Protein AF-A0A9D9X981-F1 (afdb_monomer_lite)

pLDDT: mean 83.7, std 11.02, range [43.47, 96.12]

Foldseek 3Di:
DALCVLVVLCVVVVHQLQVSLVLLVHDDPCSSVQNVCRNVVVDPPDSPDPSNVVSVVVSVVVVPPD

Radius of gyration: 10.96 Å; chains: 1; bounding box: 30×21×20 Å

Sequence (66 aa):
MTPQQLKLLRERLGLSQDEMAARLGYEGAQRRSIISKMESGRLRIQPATPRMASAIRRLQRMRGKV

Structure (mmCIF, N/CA/C/O backbone):
data_AF-A0A9D9X981-F1
#
_entry.id   AF-A0A9D9X981-F1
#
loop_
_atom_site.group_PDB
_atom_site.id
_atom_site.type_symbol
_atom_site.label_atom_id
_atom_site.label_alt_id
_atom_site.label_comp_id
_atom_site.label_asym_id
_atom_site.label_entity_id
_atom_site.label_seq_id
_atom_site.pdbx_PDB_ins_code
_atom_site.Cartn_x
_atom_site.Cartn_y
_atom_site.Cartn_z
_atom_site.occupancy
_atom_site.B_iso_or_equiv
_atom_site.auth_seq_id
_atom_site.auth_comp_id
_atom_site.auth_asym_id
_atom_site.auth_atom_id
_atom_site.pdbx_PDB_model_num
ATOM 1 N N . MET A 1 1 ? -4.135 6.588 7.832 1.00 77.69 1 MET A N 1
ATOM 2 C CA . MET A 1 1 ? -4.782 5.335 7.389 1.00 77.69 1 MET A CA 1
ATOM 3 C C . MET A 1 1 ? -4.060 4.191 8.075 1.00 77.69 1 MET A C 1
ATOM 5 O O . MET A 1 1 ? -2.836 4.211 8.064 1.00 77.69 1 MET A O 1
ATOM 9 N N . THR A 1 2 ? -4.774 3.263 8.707 1.00 87.81 2 THR A N 1
ATOM 10 C CA . THR A 1 2 ? -4.189 2.064 9.334 1.00 87.81 2 THR A CA 1
ATOM 11 C C . THR A 1 2 ? -4.043 0.917 8.320 1.00 87.81 2 THR A C 1
ATOM 13 O O . THR A 1 2 ? -4.702 0.957 7.276 1.00 87.81 2 THR A O 1
ATOM 16 N N . PRO A 1 3 ? -3.234 -0.121 8.610 1.00 91.19 3 PRO A N 1
ATOM 17 C CA . PRO A 1 3 ? -3.147 -1.330 7.786 1.00 91.19 3 PRO A CA 1
ATOM 18 C C . PRO A 1 3 ? -4.511 -1.965 7.475 1.00 91.19 3 PRO A C 1
ATOM 20 O O . PRO A 1 3 ? -4.828 -2.195 6.307 1.00 91.19 3 PRO A O 1
ATOM 23 N N . GLN A 1 4 ? -5.376 -2.148 8.485 1.00 90.12 4 GLN A N 1
ATOM 24 C CA . GLN A 1 4 ? -6.732 -2.665 8.259 1.00 90.12 4 GLN A CA 1
ATOM 25 C C . GLN A 1 4 ? -7.579 -1.733 7.385 1.00 90.12 4 GLN A C 1
ATOM 27 O O . GLN A 1 4 ? -8.313 -2.207 6.523 1.00 90.12 4 GLN A O 1
ATOM 32 N N . GLN A 1 5 ? -7.479 -0.412 7.565 1.00 88.56 5 GLN A N 1
ATOM 33 C CA . GLN A 1 5 ? -8.226 0.540 6.736 1.00 88.56 5 GLN A CA 1
ATOM 34 C C . GLN A 1 5 ? -7.808 0.474 5.263 1.00 88.56 5 GLN A C 1
ATOM 36 O O . GLN A 1 5 ? -8.667 0.608 4.395 1.00 88.56 5 GLN A O 1
ATOM 41 N N . LEU A 1 6 ? -6.519 0.261 4.981 1.00 89.25 6 LEU A N 1
ATOM 42 C CA . LEU A 1 6 ? -6.016 0.089 3.618 1.00 89.25 6 LEU A CA 1
ATOM 43 C C . LEU A 1 6 ? -6.563 -1.196 2.985 1.00 89.25 6 LEU A C 1
ATOM 45 O O . LEU A 1 6 ? -7.069 -1.149 1.864 1.00 89.25 6 LEU A O 1
ATOM 49 N N . LYS A 1 7 ? -6.525 -2.308 3.730 1.00 92.94 7 LYS A N 1
ATOM 50 C CA . LYS A 1 7 ? -7.058 -3.600 3.284 1.00 92.94 7 LYS A CA 1
ATOM 51 C C . LYS A 1 7 ? -8.555 -3.527 2.977 1.00 92.94 7 LYS A C 1
ATOM 53 O O . LYS A 1 7 ? -8.976 -3.883 1.881 1.00 92.94 7 LYS A O 1
ATOM 58 N N . LEU A 1 8 ? -9.346 -2.990 3.907 1.00 91.69 8 LEU A N 1
ATOM 59 C CA . LEU A 1 8 ? -10.793 -2.826 3.730 1.00 91.69 8 LEU A CA 1
ATOM 60 C C . LEU A 1 8 ? -11.128 -1.913 2.551 1.00 91.69 8 LEU A C 1
ATOM 62 O O . LEU A 1 8 ? -12.076 -2.168 1.817 1.00 91.69 8 LEU A O 1
ATOM 66 N N . LEU A 1 9 ? -10.363 -0.838 2.362 1.00 88.69 9 LEU A N 1
ATOM 67 C CA . LEU A 1 9 ? -10.531 0.060 1.226 1.00 88.69 9 LEU A CA 1
ATOM 68 C C . LEU A 1 9 ? -10.250 -0.659 -0.098 1.00 88.69 9 LEU A C 1
ATOM 70 O O . LEU A 1 9 ? -11.036 -0.520 -1.030 1.00 88.69 9 LEU A O 1
ATOM 74 N N . ARG A 1 10 ? -9.167 -1.440 -0.174 1.00 93.06 10 ARG A N 1
ATOM 75 C CA . ARG A 1 10 ? -8.846 -2.254 -1.350 1.00 93.06 10 ARG A CA 1
ATOM 76 C C . ARG A 1 10 ? -9.987 -3.225 -1.673 1.00 93.06 10 ARG A C 1
ATOM 78 O O . ARG A 1 10 ? -10.425 -3.285 -2.818 1.00 93.06 10 ARG A O 1
ATOM 85 N N . GLU A 1 11 ? -10.482 -3.944 -0.668 1.00 94.06 11 GLU A N 1
ATOM 86 C CA . GLU A 1 11 ? -11.548 -4.945 -0.821 1.00 94.06 11 GLU A CA 1
ATOM 87 C C . GLU A 1 11 ? -12.887 -4.314 -1.216 1.00 94.06 11 GLU A C 1
ATOM 89 O O . GLU A 1 11 ? -13.537 -4.798 -2.137 1.00 94.06 11 GLU A O 1
ATOM 94 N N . ARG A 1 12 ? -13.261 -3.178 -0.614 1.00 90.75 12 ARG A N 1
ATOM 95 C CA . ARG A 1 12 ? -14.469 -2.418 -0.992 1.00 90.75 12 ARG A CA 1
ATOM 96 C C . ARG A 1 12 ? -14.447 -1.918 -2.431 1.00 90.75 12 ARG A C 1
ATOM 98 O O . ARG A 1 12 ? -15.500 -1.744 -3.030 1.00 90.75 12 ARG A O 1
ATOM 105 N N . LEU A 1 13 ? -13.260 -1.648 -2.963 1.00 87.44 13 LEU A N 1
ATOM 106 C CA . LEU A 1 13 ? -13.075 -1.219 -4.346 1.00 87.44 13 LEU A CA 1
ATOM 107 C C . LEU A 1 13 ? -12.929 -2.401 -5.317 1.00 87.44 13 LEU A C 1
ATOM 109 O O . LEU A 1 13 ? -12.713 -2.167 -6.503 1.00 87.44 13 LEU A O 1
ATOM 113 N N . GLY A 1 14 ? -13.010 -3.646 -4.829 1.00 93.81 14 GLY A N 1
ATOM 114 C CA . GLY A 1 14 ? -12.856 -4.850 -5.644 1.00 93.81 14 GLY A CA 1
ATOM 115 C C . GLY A 1 14 ? -11.454 -5.020 -6.228 1.00 93.81 14 GLY A C 1
ATOM 116 O O . GLY A 1 14 ? -11.306 -5.636 -7.275 1.00 93.81 14 GLY A O 1
ATOM 117 N N . LEU A 1 15 ? -10.427 -4.444 -5.592 1.00 92.81 15 LEU A N 1
ATOM 118 C CA . LEU A 1 15 ? -9.070 -4.425 -6.136 1.00 92.81 15 LEU A CA 1
ATOM 119 C C . LEU A 1 15 ? -8.212 -5.566 -5.588 1.00 92.81 15 LEU A C 1
ATOM 121 O O . LEU A 1 15 ? -8.199 -5.875 -4.391 1.00 92.81 15 LEU A O 1
ATOM 125 N N . SER A 1 16 ? -7.383 -6.130 -6.455 1.00 96.12 16 SER A N 1
ATOM 126 C CA . SER A 1 16 ? -6.211 -6.894 -6.046 1.00 96.12 16 SER A CA 1
ATOM 127 C C . SER A 1 16 ? -5.152 -5.976 -5.420 1.00 96.12 16 SER A C 1
ATOM 129 O O . SER A 1 16 ? -5.171 -4.748 -5.555 1.00 96.12 16 SER A O 1
ATOM 131 N N . GLN A 1 17 ? -4.188 -6.568 -4.710 1.00 94.62 17 GLN A N 1
ATOM 132 C CA . GLN A 1 17 ? -3.052 -5.815 -4.165 1.00 94.62 17 GLN A CA 1
ATOM 133 C C . GLN A 1 17 ? -2.235 -5.138 -5.273 1.00 94.62 17 GLN A C 1
ATOM 135 O O . GLN A 1 17 ? -1.697 -4.058 -5.055 1.00 94.62 17 GLN A O 1
ATOM 140 N N . ASP A 1 18 ? -2.169 -5.749 -6.454 1.00 94.44 18 ASP A N 1
ATOM 141 C CA . ASP A 1 18 ? -1.387 -5.249 -7.582 1.00 94.44 18 ASP A CA 1
ATOM 142 C C . ASP A 1 18 ? -2.062 -4.036 -8.247 1.00 94.44 18 ASP A C 1
ATOM 144 O O . ASP A 1 18 ? -1.419 -3.020 -8.511 1.00 94.44 18 ASP A O 1
ATOM 148 N N . GLU A 1 19 ? -3.386 -4.081 -8.412 1.00 91.81 19 GLU A N 1
ATOM 149 C CA . GLU A 1 19 ? -4.181 -2.948 -8.910 1.00 91.81 19 GLU A CA 1
ATOM 150 C C . GLU A 1 19 ? -4.226 -1.786 -7.916 1.00 91.81 19 GLU A C 1
ATOM 152 O O . GLU A 1 19 ? -4.197 -0.616 -8.308 1.00 91.81 19 GLU A O 1
ATOM 157 N N . MET A 1 20 ? -4.285 -2.094 -6.616 1.00 91.62 20 MET A N 1
ATOM 158 C CA . MET A 1 20 ? -4.164 -1.087 -5.563 1.00 91.62 20 MET A CA 1
ATOM 159 C C . MET A 1 20 ? -2.791 -0.415 -5.618 1.00 91.62 20 MET A C 1
ATOM 161 O O . MET A 1 20 ? -2.705 0.809 -5.524 1.00 91.62 20 MET A O 1
ATOM 165 N N . ALA A 1 21 ? -1.725 -1.194 -5.826 1.00 90.94 21 ALA A N 1
ATOM 166 C CA . ALA A 1 21 ? -0.374 -0.672 -5.977 1.00 90.94 21 ALA A CA 1
ATOM 167 C C . ALA A 1 21 ? -0.278 0.283 -7.176 1.00 90.94 21 ALA A C 1
ATOM 169 O O . ALA A 1 21 ? 0.174 1.416 -7.015 1.00 90.94 21 ALA A O 1
ATOM 170 N N . ALA A 1 22 ? -0.800 -0.124 -8.337 1.00 88.38 22 ALA A N 1
ATOM 171 C CA . ALA A 1 22 ? -0.843 0.712 -9.534 1.00 88.38 22 ALA A CA 1
ATOM 172 C C . ALA A 1 22 ? -1.614 2.025 -9.299 1.00 88.38 22 ALA A C 1
ATOM 174 O O . ALA A 1 22 ? -1.129 3.100 -9.650 1.00 88.38 22 ALA A O 1
ATOM 175 N N . ARG A 1 23 ? -2.771 1.980 -8.619 1.00 85.69 23 ARG A N 1
ATOM 176 C CA . ARG A 1 23 ? -3.535 3.193 -8.260 1.00 85.69 23 ARG A CA 1
ATOM 177 C C . ARG A 1 23 ? -2.807 4.112 -7.284 1.00 85.69 23 ARG A C 1
ATOM 179 O O . ARG A 1 23 ? -3.011 5.325 -7.327 1.00 85.69 23 ARG A O 1
ATOM 186 N N . LEU A 1 24 ? -1.987 3.553 -6.399 1.00 84.25 24 LEU A N 1
ATOM 187 C CA . LEU A 1 24 ? -1.152 4.317 -5.473 1.00 84.25 24 LEU A CA 1
ATOM 188 C C . LEU A 1 24 ? 0.139 4.840 -6.126 1.00 84.25 24 LEU A C 1
ATOM 190 O O . LEU A 1 24 ? 0.849 5.627 -5.501 1.00 84.25 24 LEU A O 1
ATOM 194 N N . GLY A 1 25 ? 0.404 4.475 -7.386 1.00 83.88 25 GLY A N 1
ATOM 195 C CA . GLY A 1 25 ? 1.584 4.893 -8.142 1.00 83.88 25 GLY A CA 1
ATOM 196 C C . GLY A 1 25 ? 2.829 4.057 -7.849 1.00 83.88 25 GLY A C 1
ATOM 197 O O . GLY A 1 25 ? 3.940 4.543 -8.038 1.00 83.88 25 GLY A O 1
ATOM 198 N N . TYR A 1 26 ? 2.656 2.832 -7.348 1.00 86.88 26 TYR A N 1
ATOM 199 C CA . TYR A 1 26 ? 3.743 1.873 -7.199 1.00 86.88 26 TYR A CA 1
ATOM 200 C C . TYR A 1 26 ? 3.954 1.097 -8.493 1.00 86.88 26 TYR A C 1
ATOM 202 O O . TYR A 1 26 ? 3.050 0.427 -8.996 1.00 86.88 26 TYR A O 1
ATOM 210 N N . GLU A 1 27 ? 5.182 1.156 -8.988 1.00 83.31 27 GLU A N 1
ATOM 211 C CA . GLU A 1 27 ? 5.615 0.499 -10.215 1.00 83.31 27 GLU A CA 1
ATOM 212 C C . GLU A 1 27 ? 6.653 -0.591 -9.914 1.00 83.31 27 GLU A C 1
ATOM 214 O O . GLU A 1 27 ? 7.181 -0.702 -8.804 1.00 83.31 27 GLU A O 1
ATOM 219 N N . GLY A 1 28 ? 6.930 -1.422 -10.918 1.00 86.31 28 GLY A N 1
ATOM 220 C CA . GLY A 1 28 ? 7.924 -2.487 -10.837 1.00 86.31 28 GLY A CA 1
ATOM 221 C C . GLY A 1 28 ? 7.433 -3.782 -10.182 1.00 86.31 28 GLY A C 1
ATOM 222 O O . GLY A 1 28 ? 6.328 -3.884 -9.645 1.00 86.31 28 GLY A O 1
ATOM 223 N N . ALA A 1 29 ? 8.298 -4.797 -10.227 1.00 85.62 29 ALA A N 1
ATOM 224 C CA . ALA A 1 29 ? 7.974 -6.171 -9.833 1.00 85.62 29 ALA A CA 1
ATOM 225 C C . ALA A 1 29 ? 7.587 -6.325 -8.348 1.00 85.62 29 ALA A C 1
ATOM 227 O O . ALA A 1 29 ? 6.906 -7.276 -7.972 1.00 85.62 29 ALA A O 1
ATOM 228 N N . GLN A 1 30 ? 7.997 -5.388 -7.486 1.00 85.88 30 GLN A N 1
ATOM 229 C CA . GLN A 1 30 ? 7.752 -5.465 -6.041 1.00 85.88 30 GLN A CA 1
ATOM 230 C C . GLN A 1 30 ? 6.456 -4.774 -5.585 1.00 85.88 30 GLN A C 1
ATOM 232 O O . GLN A 1 30 ? 6.138 -4.807 -4.394 1.00 85.88 30 GLN A O 1
ATOM 237 N N . ARG A 1 31 ? 5.678 -4.175 -6.496 1.00 88.31 31 ARG A N 1
ATOM 238 C CA . ARG A 1 31 ? 4.508 -3.345 -6.156 1.00 88.31 31 ARG A CA 1
ATOM 239 C C . ARG A 1 31 ? 3.456 -4.083 -5.309 1.00 88.31 31 ARG A C 1
ATOM 241 O O . ARG A 1 31 ? 3.009 -3.552 -4.294 1.00 88.31 31 ARG A O 1
ATOM 248 N N . ARG A 1 32 ? 3.149 -5.349 -5.625 1.00 92.25 32 ARG A N 1
ATOM 249 C CA . ARG A 1 32 ? 2.258 -6.198 -4.812 1.00 92.25 32 ARG A CA 1
ATOM 250 C C . ARG A 1 32 ? 2.784 -6.396 -3.389 1.00 92.25 32 ARG A C 1
ATOM 252 O O . ARG A 1 32 ? 2.031 -6.305 -2.420 1.00 92.25 32 ARG A O 1
ATOM 259 N N . SER A 1 33 ? 4.082 -6.680 -3.267 1.00 92.69 33 SER A N 1
ATOM 260 C CA . SER A 1 33 ? 4.749 -6.948 -1.986 1.00 92.69 33 SER A CA 1
ATOM 261 C C . SER A 1 33 ? 4.710 -5.723 -1.073 1.00 92.69 33 SER A C 1
ATOM 263 O O . SER A 1 33 ? 4.490 -5.858 0.129 1.00 92.69 33 SER A O 1
ATOM 265 N N . ILE A 1 34 ? 4.830 -4.519 -1.643 1.00 90.50 34 ILE A N 1
ATOM 266 C CA . ILE A 1 34 ? 4.688 -3.255 -0.908 1.00 90.50 34 ILE A CA 1
ATOM 267 C C . ILE A 1 34 ? 3.304 -3.166 -0.255 1.00 90.50 34 ILE A C 1
ATOM 269 O O . ILE A 1 34 ? 3.222 -2.950 0.954 1.00 90.50 34 ILE A O 1
ATOM 273 N N . ILE A 1 35 ? 2.227 -3.408 -1.010 1.00 92.69 35 ILE A N 1
ATOM 274 C CA . ILE A 1 35 ? 0.861 -3.369 -0.465 1.00 92.69 35 ILE A CA 1
ATOM 275 C C . ILE A 1 35 ? 0.655 -4.446 0.597 1.00 92.69 35 ILE A C 1
ATOM 277 O O . ILE A 1 35 ? 0.151 -4.145 1.675 1.00 92.69 35 ILE A O 1
ATOM 281 N N . SER A 1 36 ? 1.123 -5.672 0.363 1.00 95.00 36 SER A N 1
ATOM 282 C CA . SER A 1 36 ? 1.042 -6.739 1.368 1.00 95.00 36 SER A CA 1
ATOM 283 C C . SER A 1 36 ? 1.771 -6.380 2.675 1.00 95.00 36 SER A C 1
ATOM 285 O O . SER A 1 36 ? 1.243 -6.606 3.769 1.00 95.00 36 SER A O 1
ATOM 287 N N . LYS A 1 37 ? 2.959 -5.764 2.597 1.00 93.50 37 LYS A N 1
ATOM 288 C CA . LYS A 1 37 ? 3.694 -5.278 3.778 1.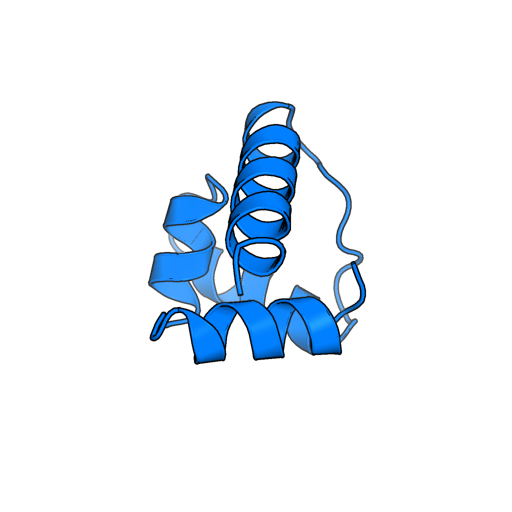0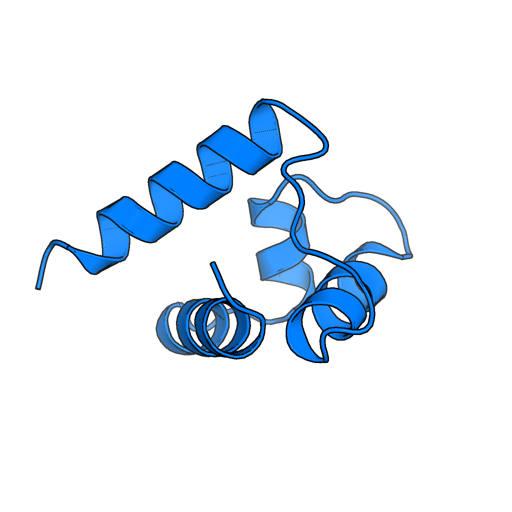0 93.50 37 LYS A CA 1
ATOM 289 C C . LYS A 1 37 ? 2.956 -4.136 4.482 1.00 93.50 37 LYS A C 1
ATOM 291 O O . LYS A 1 37 ? 2.957 -4.089 5.708 1.00 93.50 37 LYS A O 1
ATOM 296 N N . MET A 1 38 ? 2.295 -3.250 3.737 1.00 92.25 38 MET A N 1
ATOM 297 C CA . MET A 1 38 ? 1.470 -2.182 4.314 1.00 92.25 38 MET A CA 1
ATOM 298 C C . MET A 1 38 ? 0.233 -2.715 5.033 1.00 92.25 38 MET A C 1
ATOM 300 O O . MET A 1 38 ? -0.050 -2.299 6.151 1.00 92.25 38 MET A O 1
ATOM 304 N N . GLU A 1 39 ? -0.483 -3.659 4.423 1.00 93.06 39 GLU A N 1
ATOM 305 C CA . GLU A 1 39 ? -1.690 -4.272 4.992 1.00 93.06 39 GLU A CA 1
ATOM 306 C C . GLU A 1 39 ? -1.398 -5.137 6.221 1.00 93.06 39 GLU A C 1
ATOM 308 O O . GLU A 1 39 ? -2.248 -5.265 7.099 1.00 93.06 39 GLU A O 1
ATOM 313 N N . SER A 1 40 ? -0.193 -5.704 6.307 1.00 93.75 40 SER A N 1
ATOM 314 C CA . SER A 1 40 ? 0.279 -6.457 7.477 1.00 93.75 40 SER A CA 1
ATOM 315 C C . SER A 1 40 ? 0.927 -5.581 8.555 1.00 93.75 40 SER A C 1
ATOM 317 O O . SER A 1 40 ? 1.321 -6.095 9.596 1.00 93.75 40 SER A O 1
ATOM 319 N N . GLY A 1 41 ? 1.075 -4.272 8.320 1.00 90.31 41 GLY A N 1
ATOM 320 C CA . GLY A 1 41 ? 1.737 -3.347 9.247 1.00 90.31 41 GLY A CA 1
ATOM 321 C C . GLY A 1 41 ? 3.266 -3.447 9.284 1.00 90.31 41 GLY A C 1
ATOM 322 O O . GLY A 1 41 ? 3.903 -2.669 9.988 1.00 90.31 41 GLY A O 1
ATOM 323 N N . ARG A 1 42 ? 3.873 -4.341 8.491 1.00 91.31 42 ARG A N 1
ATOM 324 C CA . ARG A 1 42 ? 5.336 -4.470 8.348 1.00 91.31 42 ARG A CA 1
ATOM 325 C C . ARG A 1 42 ? 5.976 -3.277 7.641 1.00 91.31 42 ARG A C 1
ATOM 327 O O . ARG A 1 42 ? 7.167 -3.038 7.802 1.00 91.31 42 ARG A O 1
ATOM 334 N N . LEU A 1 43 ? 5.200 -2.544 6.843 1.00 88.38 43 LEU A N 1
ATOM 335 C CA . LEU A 1 43 ? 5.615 -1.291 6.224 1.00 88.38 43 LEU A CA 1
ATOM 336 C C . LEU A 1 43 ? 4.664 -0.176 6.648 1.00 88.38 43 LEU A C 1
ATOM 338 O O . LEU A 1 43 ? 3.454 -0.253 6.434 1.00 88.38 43 LEU A O 1
ATOM 342 N N . ARG A 1 44 ? 5.217 0.891 7.231 1.00 83.88 44 ARG A N 1
ATOM 343 C CA . ARG A 1 44 ? 4.428 2.066 7.602 1.00 83.88 44 ARG A CA 1
ATOM 344 C C . ARG A 1 44 ? 3.885 2.733 6.340 1.00 83.88 44 ARG A C 1
ATOM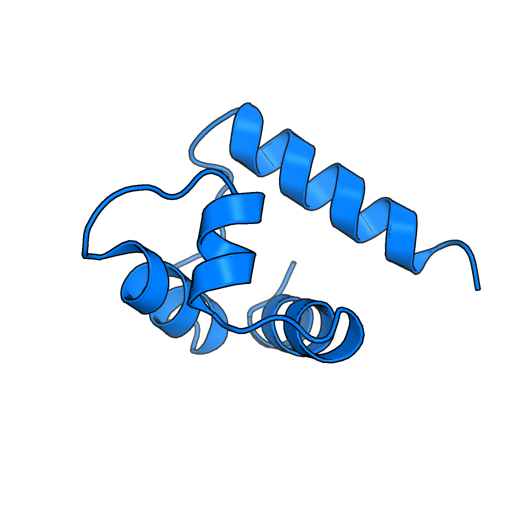 346 O O . ARG A 1 44 ? 4.638 3.039 5.418 1.00 83.88 44 ARG A O 1
ATOM 353 N N . ILE A 1 45 ? 2.582 3.008 6.329 1.00 77.19 45 ILE A N 1
ATOM 354 C CA . ILE A 1 45 ? 1.924 3.763 5.258 1.00 77.19 45 ILE A CA 1
ATOM 355 C C . ILE A 1 45 ? 2.339 5.231 5.404 1.00 77.19 45 ILE A C 1
ATOM 357 O O . ILE A 1 45 ? 1.698 6.008 6.112 1.00 77.19 45 ILE A O 1
ATOM 361 N N . GLN A 1 46 ? 3.452 5.598 4.776 1.00 71.75 46 GLN A N 1
ATOM 362 C CA . GLN A 1 46 ? 3.905 6.980 4.658 1.00 71.75 46 GLN A CA 1
ATOM 363 C C . GLN A 1 46 ? 3.738 7.409 3.209 1.00 71.75 46 GLN A C 1
ATOM 365 O O . GLN A 1 46 ? 4.216 6.679 2.343 1.00 71.75 46 GLN A O 1
ATOM 370 N N . PRO A 1 47 ? 3.093 8.551 2.910 1.00 65.75 47 PRO A N 1
ATOM 371 C CA . PRO A 1 47 ? 3.073 9.107 1.565 1.00 65.75 47 PRO A CA 1
ATOM 372 C C . PRO A 1 47 ? 4.499 9.468 1.127 1.00 65.75 47 PRO A C 1
ATOM 374 O O . PRO A 1 47 ? 4.935 10.598 1.289 1.00 65.75 47 PRO A O 1
ATOM 377 N N . ALA A 1 48 ? 5.224 8.492 0.576 1.00 59.12 48 ALA A N 1
ATOM 378 C CA . ALA A 1 48 ? 6.592 8.657 0.093 1.00 59.12 48 ALA A CA 1
ATOM 379 C C . ALA A 1 48 ? 6.671 9.637 -1.088 1.00 59.12 48 ALA A C 1
ATOM 381 O O . ALA A 1 48 ? 7.721 10.208 -1.351 1.00 59.12 48 ALA A O 1
ATOM 382 N N . THR A 1 49 ? 5.554 9.846 -1.795 1.00 66.69 49 THR A N 1
ATOM 383 C CA . THR A 1 49 ? 5.466 10.767 -2.929 1.00 66.69 49 THR A CA 1
ATOM 384 C C . THR A 1 49 ? 4.166 11.586 -2.900 1.00 66.69 49 THR A C 1
ATOM 386 O O . THR A 1 49 ? 3.124 11.100 -2.434 1.00 66.69 49 THR A O 1
ATOM 389 N N . PRO A 1 50 ? 4.163 12.812 -3.465 1.00 73.12 50 PRO A N 1
ATOM 390 C CA . PRO A 1 50 ? 2.949 13.618 -3.638 1.00 73.12 50 PRO A CA 1
ATOM 391 C C . PRO A 1 50 ? 1.848 12.906 -4.440 1.00 73.12 50 PRO A C 1
ATOM 393 O O . PRO A 1 50 ? 0.655 13.116 -4.188 1.00 73.12 50 PRO A O 1
ATOM 396 N N . ARG A 1 51 ? 2.238 12.032 -5.382 1.00 68.31 51 ARG A N 1
ATOM 397 C CA . ARG A 1 51 ? 1.317 11.182 -6.151 1.00 68.31 51 ARG A CA 1
ATOM 398 C C . ARG A 1 51 ? 0.583 10.203 -5.240 1.00 68.31 51 ARG A C 1
ATOM 400 O O . ARG A 1 51 ? -0.647 10.180 -5.269 1.00 68.31 51 ARG A O 1
ATOM 407 N N . MET A 1 52 ? 1.297 9.497 -4.361 1.00 73.44 52 MET A N 1
ATOM 408 C CA . MET A 1 52 ? 0.653 8.588 -3.414 1.00 73.44 52 MET A CA 1
ATOM 409 C C . MET A 1 52 ? -0.220 9.331 -2.396 1.00 73.44 52 MET A C 1
ATOM 411 O O . MET A 1 52 ? -1.340 8.903 -2.125 1.00 73.44 52 MET A O 1
ATOM 415 N N . ALA A 1 53 ? 0.234 10.476 -1.874 1.00 77.56 53 ALA A N 1
ATOM 416 C CA . ALA A 1 53 ? -0.586 11.310 -0.990 1.00 77.56 53 ALA A CA 1
ATOM 417 C C . ALA A 1 53 ? -1.913 11.707 -1.658 1.00 77.56 53 ALA A C 1
ATOM 419 O O . ALA A 1 53 ? -2.984 11.647 -1.053 1.00 77.56 53 ALA A O 1
ATOM 420 N N . SER A 1 54 ? -1.846 12.086 -2.935 1.00 79.56 54 SER A N 1
ATOM 421 C CA . SER A 1 54 ? -3.014 12.464 -3.728 1.00 79.56 54 SER A CA 1
ATOM 422 C C . SER A 1 54 ? -3.926 11.276 -4.016 1.00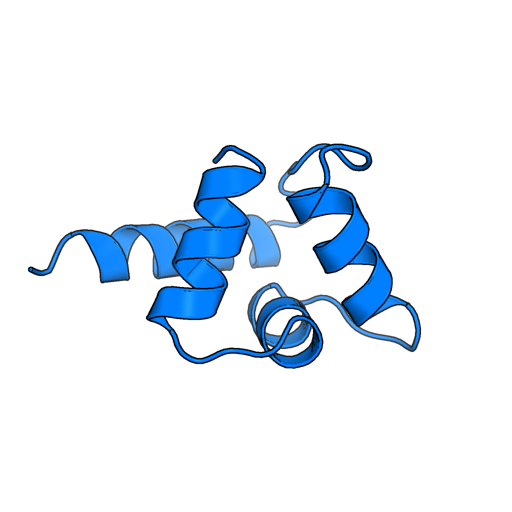 79.56 54 SER A C 1
ATOM 424 O O . SER A 1 54 ? -5.143 11.432 -3.938 1.00 79.56 54 SER A O 1
ATOM 426 N N . ALA A 1 55 ? -3.365 10.097 -4.291 1.00 78.44 55 ALA A N 1
ATOM 427 C CA . ALA A 1 55 ? -4.122 8.862 -4.461 1.00 78.44 55 ALA A CA 1
ATOM 428 C C . ALA A 1 55 ? -4.852 8.470 -3.167 1.00 78.44 55 ALA A C 1
ATOM 430 O O . ALA A 1 55 ? -6.063 8.259 -3.192 1.00 78.44 55 ALA A O 1
ATOM 431 N N . ILE A 1 56 ? -4.161 8.492 -2.021 1.00 79.81 56 ILE A N 1
ATOM 432 C CA . ILE A 1 56 ? -4.752 8.227 -0.700 1.00 79.81 56 ILE A CA 1
ATOM 433 C C . ILE A 1 56 ? -5.911 9.192 -0.419 1.00 79.81 56 ILE A C 1
ATOM 435 O O . ILE A 1 56 ? -6.999 8.747 -0.056 1.00 79.81 56 ILE A O 1
ATOM 439 N N . ARG A 1 57 ? -5.723 10.501 -0.648 1.00 83.38 57 ARG A N 1
ATOM 440 C CA . ARG A 1 57 ? -6.793 11.503 -0.485 1.00 83.38 57 ARG A CA 1
ATOM 441 C C . ARG A 1 57 ? -7.989 11.241 -1.402 1.00 83.38 57 ARG A C 1
ATOM 443 O O . ARG A 1 57 ? -9.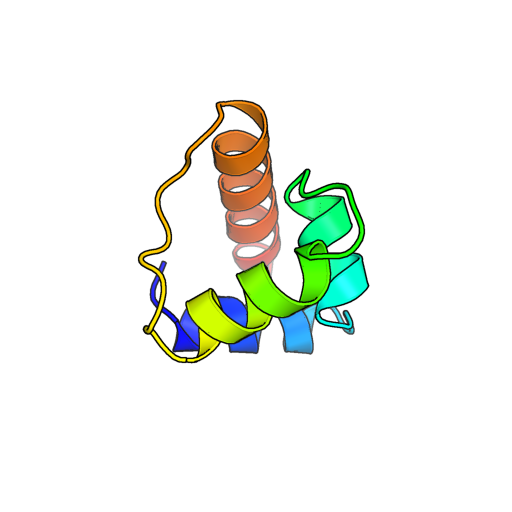130 11.462 -1.001 1.00 83.38 57 ARG A O 1
ATOM 450 N N . ARG A 1 58 ? -7.744 10.799 -2.640 1.00 81.75 58 ARG A N 1
ATOM 451 C CA . ARG A 1 58 ? -8.799 10.484 -3.617 1.00 81.75 58 ARG A CA 1
ATOM 452 C C . ARG A 1 58 ? -9.623 9.284 -3.149 1.00 81.75 58 ARG A C 1
ATOM 454 O O . ARG A 1 58 ? -10.847 9.365 -3.115 1.00 81.75 58 ARG A O 1
ATOM 461 N N . LEU A 1 59 ? -8.948 8.232 -2.692 1.00 78.56 59 LEU A N 1
ATOM 462 C CA . LEU A 1 59 ? -9.579 7.029 -2.150 1.00 78.56 59 LEU A CA 1
ATOM 463 C C . LEU A 1 59 ? -10.375 7.318 -0.865 1.00 78.56 59 LEU A C 1
ATOM 465 O O . LEU A 1 59 ? -11.478 6.811 -0.689 1.00 78.56 59 LEU A O 1
ATOM 469 N N . GLN A 1 60 ? -9.859 8.184 0.013 1.00 77.38 60 GLN A N 1
ATOM 470 C CA . GLN A 1 60 ? -10.576 8.628 1.213 1.00 77.38 60 GLN A CA 1
ATOM 471 C C . GLN A 1 60 ? -11.853 9.410 0.879 1.00 77.38 60 GLN A C 1
ATOM 473 O O . GLN A 1 60 ? -12.866 9.212 1.543 1.00 77.38 60 GLN A O 1
ATOM 478 N N . ARG A 1 61 ? -11.835 10.253 -0.165 1.00 79.94 61 ARG A N 1
ATOM 479 C CA . ARG A 1 61 ? -13.027 10.985 -0.629 1.00 79.94 61 ARG A CA 1
ATOM 480 C C . ARG A 1 61 ? -14.099 10.071 -1.215 1.00 79.94 61 ARG A C 1
ATOM 482 O O . ARG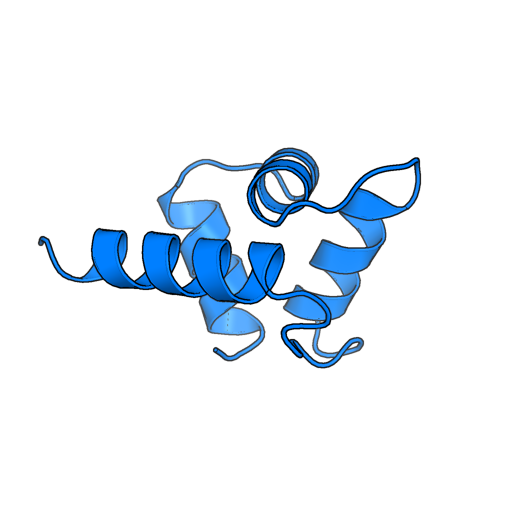 A 1 61 ? -15.276 10.317 -0.988 1.00 79.94 61 ARG A O 1
ATOM 489 N N . MET A 1 62 ? -13.711 9.005 -1.915 1.00 72.94 62 MET A N 1
ATOM 490 C CA . MET A 1 62 ? -14.666 8.009 -2.422 1.00 72.94 62 MET A CA 1
ATOM 491 C C . MET A 1 62 ? -15.415 7.283 -1.292 1.00 72.94 62 MET A C 1
ATOM 493 O O . MET A 1 62 ? -16.538 6.844 -1.498 1.00 72.94 62 MET A O 1
ATOM 497 N N . ARG A 1 63 ? -14.836 7.211 -0.083 1.00 67.31 63 ARG A N 1
ATOM 498 C CA . ARG A 1 63 ? -15.469 6.623 1.110 1.00 67.31 63 ARG A CA 1
ATOM 499 C C . ARG A 1 63 ? -16.561 7.504 1.738 1.00 67.31 63 ARG A C 1
ATOM 501 O O . ARG A 1 63 ? -17.349 6.983 2.512 1.00 67.31 63 ARG A O 1
ATOM 508 N N . GLY A 1 64 ? -16.574 8.812 1.468 1.00 60.78 64 GLY A N 1
ATOM 509 C CA . GLY A 1 64 ? -17.494 9.780 2.090 1.00 60.78 64 GLY A CA 1
ATOM 510 C C . GLY A 1 64 ? -18.730 10.132 1.257 1.00 60.78 64 GLY A C 1
ATOM 511 O O . GLY A 1 64 ? -19.386 11.116 1.568 1.00 60.78 64 GLY A O 1
ATOM 512 N N . LYS A 1 65 ? -19.005 9.394 0.172 1.00 50.69 65 LYS A N 1
ATOM 513 C CA . LYS A 1 65 ? -20.165 9.597 -0.719 1.00 50.69 65 LYS A CA 1
ATOM 514 C C . LYS A 1 65 ? -21.265 8.533 -0.547 1.00 50.69 65 LYS A C 1
ATOM 516 O O . LYS A 1 65 ? -22.027 8.306 -1.482 1.00 50.69 65 LYS A O 1
ATOM 521 N N . VAL A 1 66 ? -21.320 7.871 0.607 1.00 43.47 66 VAL A N 1
ATOM 522 C CA . VAL A 1 66 ? -22.402 6.946 0.982 1.00 43.47 66 VAL A CA 1
ATOM 523 C C . VAL A 1 66 ? -23.099 7.508 2.202 1.00 43.47 66 VAL A C 1
ATOM 525 O O . VAL A 1 66 ? -22.352 7.902 3.127 1.00 43.47 66 VAL A O 1
#

Secondary structure (DSSP, 8-state):
--HHHHHHHHHHTT--HHHHHHHHT--STTHHHHHHHHHTTSS-----SHHHHHHHHHHHHHTT--